Protein AF-A0A965DMF7-F1 (afdb_monomer)

pLDDT: mean 94.51, std 6.71, range [53.69, 98.5]

Foldseek 3Di:
DDDDDDDCVRCVVVVVVVLVVLLVVLVCLCPDPPHDPVSNVVSVVCVVVVDPDDFDWDWDWAWDDDAQWTKIKTFIAGPVGDTPFIKIKTHGPPDIDIDTDDCPDVVNVVD

Nearest PDB structures (foldseek):
  3dxo-assembly1_A  TM=5.210E-01  e=1.040E+00  Agrobacterium fabrum str. C58
  5l7j-assembly1_A  TM=4.664E-01  e=1.104E+00  Dehalococcoides mccartyi BTF08
  6x1i-assembly1_B  TM=5.494E-01  e=2.732E+00  Agrobacterium fabrum str. C58
  5fkp-assembly1_A  TM=2.683E-01  e=8.607E+00  Mus musculus

Structure (mmCIF, N/CA/C/O backbone):
data_AF-A0A965DMF7-F1
#
_entry.id   AF-A0A965DMF7-F1
#
loop_
_atom_site.group_PDB
_atom_site.id
_atom_site.type_symbol
_atom_site.label_atom_id
_atom_site.label_alt_id
_atom_site.label_comp_id
_atom_site.label_asym_id
_atom_site.label_entity_id
_atom_site.label_seq_id
_atom_site.pdbx_PDB_ins_code
_atom_site.Cartn_x
_atom_site.Cartn_y
_atom_site.Cartn_z
_atom_site.occupancy
_atom_site.B_iso_or_equiv
_atom_site.auth_seq_id
_atom_site.auth_comp_id
_atom_site.auth_asym_id
_atom_site.auth_atom_id
_atom_site.pdbx_PDB_model_num
ATOM 1 N N . MET A 1 1 ? 38.813 0.689 10.983 1.00 53.69 1 MET A N 1
ATOM 2 C CA . MET A 1 1 ? 37.570 1.441 11.239 1.00 53.69 1 MET A CA 1
ATOM 3 C C . MET A 1 1 ? 36.446 0.488 10.887 1.00 53.69 1 MET A C 1
ATOM 5 O O . MET A 1 1 ? 36.328 0.144 9.718 1.00 53.69 1 MET A O 1
ATOM 9 N N . GLU A 1 2 ? 35.759 -0.069 11.882 1.00 62.19 2 GLU A N 1
ATOM 10 C CA . GLU A 1 2 ? 34.606 -0.941 11.624 1.00 62.19 2 GLU A CA 1
ATOM 11 C C . GLU A 1 2 ? 33.473 -0.087 11.058 1.00 62.19 2 GLU A C 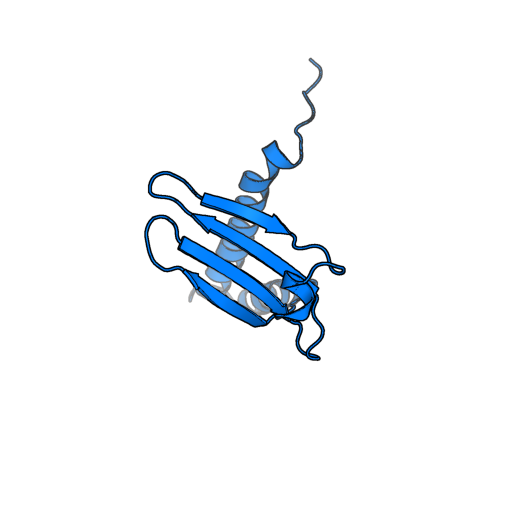1
ATOM 13 O O . GLU A 1 2 ? 33.179 0.988 11.578 1.00 62.19 2 GLU A O 1
ATOM 18 N N . THR A 1 3 ? 32.899 -0.517 9.939 1.00 76.06 3 THR A N 1
ATOM 19 C CA . THR A 1 3 ? 31.762 0.163 9.320 1.00 76.06 3 THR A CA 1
ATOM 20 C C . THR A 1 3 ? 30.512 -0.214 10.102 1.00 76.06 3 THR A C 1
ATOM 22 O O . THR A 1 3 ? 30.199 -1.396 10.235 1.00 76.06 3 THR A O 1
ATOM 25 N N . GLU A 1 4 ? 29.812 0.779 10.644 1.00 83.56 4 GLU A N 1
ATOM 26 C CA . GLU A 1 4 ? 28.568 0.553 11.374 1.00 83.56 4 GLU A CA 1
ATOM 27 C C . GLU A 1 4 ? 27.517 -0.070 10.444 1.00 83.56 4 GLU A C 1
ATOM 29 O O . GLU A 1 4 ? 27.276 0.402 9.328 1.00 83.56 4 GLU A O 1
ATOM 34 N N . LYS A 1 5 ? 26.920 -1.183 10.880 1.00 89.25 5 LYS A N 1
ATOM 35 C CA . LYS A 1 5 ? 25.929 -1.911 10.088 1.00 89.25 5 LYS A CA 1
ATOM 36 C C . LYS A 1 5 ? 24.587 -1.179 10.156 1.00 89.25 5 LYS A C 1
ATOM 38 O O . LYS A 1 5 ? 23.954 -1.164 11.205 1.00 89.25 5 LYS A O 1
ATOM 43 N N . LYS A 1 6 ? 24.138 -0.635 9.022 1.00 93.81 6 LYS A N 1
ATOM 44 C CA . LYS A 1 6 ? 22.821 0.009 8.881 1.00 93.81 6 LYS A CA 1
ATOM 45 C C . LYS A 1 6 ? 21.665 -0.970 9.124 1.00 93.81 6 LYS A C 1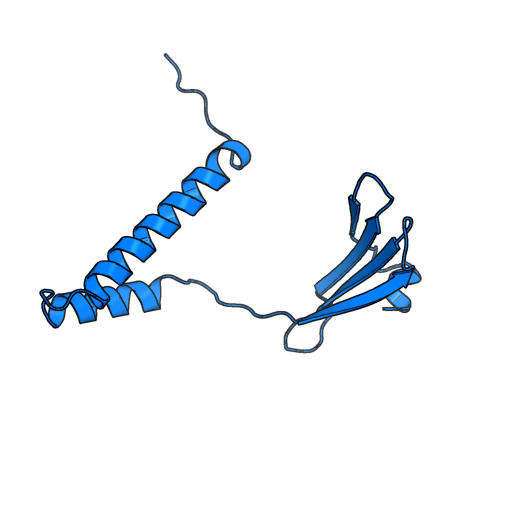
ATOM 47 O O . LYS A 1 6 ? 21.746 -2.141 8.732 1.00 93.81 6 LYS A O 1
ATOM 52 N N . THR A 1 7 ? 20.581 -0.488 9.731 1.00 95.94 7 THR A N 1
ATOM 53 C CA . THR A 1 7 ? 19.328 -1.243 9.888 1.00 95.94 7 THR A CA 1
ATOM 54 C C . THR A 1 7 ? 18.470 -1.163 8.622 1.00 95.94 7 THR A C 1
ATOM 56 O O . THR A 1 7 ? 18.730 -0.367 7.726 1.00 95.94 7 THR A O 1
ATOM 59 N N . CYS A 1 8 ? 17.412 -1.975 8.531 1.00 96.12 8 CYS A N 1
ATOM 60 C CA . CYS A 1 8 ? 16.465 -1.869 7.415 1.00 96.12 8 CYS A CA 1
ATOM 61 C C . CYS A 1 8 ? 15.724 -0.522 7.408 1.00 96.12 8 CYS A C 1
ATOM 63 O O . CYS A 1 8 ? 15.472 0.015 6.334 1.00 96.12 8 CYS A O 1
ATOM 65 N N . ALA A 1 9 ? 15.422 0.037 8.585 1.00 96.12 9 ALA A N 1
ATOM 66 C CA . ALA A 1 9 ? 14.789 1.350 8.698 1.00 96.12 9 ALA A CA 1
ATOM 67 C C . ALA A 1 9 ? 15.684 2.457 8.117 1.00 96.12 9 ALA A C 1
ATOM 69 O O . ALA A 1 9 ? 15.186 3.347 7.438 1.00 96.12 9 ALA A O 1
ATOM 70 N N . ASP A 1 10 ? 17.004 2.338 8.285 1.00 96.19 10 ASP A N 1
ATOM 71 C CA . ASP A 1 10 ? 17.976 3.281 7.715 1.00 96.19 10 ASP A CA 1
ATOM 72 C C . ASP A 1 10 ? 18.169 3.114 6.195 1.00 96.19 10 ASP A C 1
ATOM 74 O O . ASP A 1 10 ? 18.769 3.970 5.547 1.00 96.19 10 ASP A O 1
ATOM 78 N N . LEU A 1 11 ? 17.737 1.983 5.624 1.00 96.75 11 LEU A N 1
ATOM 79 C CA . LEU A 1 11 ? 17.992 1.608 4.227 1.00 96.75 11 LEU A CA 1
ATOM 80 C C . LEU A 1 11 ? 16.765 1.724 3.321 1.00 96.75 11 LEU A C 1
ATOM 82 O O . LEU A 1 11 ? 16.932 1.776 2.104 1.00 96.75 11 LEU A O 1
ATOM 86 N N . VAL A 1 12 ? 15.551 1.718 3.878 1.00 97.19 12 VAL A N 1
ATOM 87 C CA . VAL A 1 12 ? 14.311 1.565 3.099 1.00 97.19 12 VAL A CA 1
ATOM 88 C C . VAL A 1 12 ? 14.127 2.671 2.059 1.00 97.19 12 VAL A C 1
ATOM 90 O O . VAL A 1 12 ? 13.791 2.375 0.916 1.00 97.19 12 VAL A O 1
ATOM 93 N N . GLU A 1 13 ? 14.430 3.919 2.417 1.00 97.75 13 GLU A N 1
ATOM 94 C CA . GLU A 1 13 ? 14.321 5.057 1.501 1.00 97.75 13 GLU A CA 1
ATOM 95 C C . GLU A 1 13 ? 15.327 4.946 0.351 1.00 97.75 13 GLU A C 1
ATOM 97 O O . GLU A 1 13 ? 14.954 5.068 -0.814 1.00 97.75 13 GLU A O 1
ATOM 102 N N . GLN A 1 14 ? 16.590 4.631 0.657 1.00 97.38 14 GLN A N 1
ATOM 103 C CA . GLN A 1 14 ? 17.605 4.418 -0.373 1.00 97.38 14 GLN A CA 1
ATOM 104 C C . GLN A 1 14 ? 17.195 3.284 -1.319 1.00 97.38 14 GLN A C 1
ATOM 106 O O . GLN A 1 14 ? 17.288 3.432 -2.530 1.00 97.38 14 GLN A O 1
ATOM 111 N N . LYS A 1 15 ? 16.713 2.159 -0.782 1.00 97.62 15 LYS A N 1
ATOM 112 C CA . LYS A 1 15 ? 16.308 1.009 -1.599 1.00 97.62 15 LYS A CA 1
ATOM 113 C C . LYS A 1 15 ? 15.117 1.323 -2.497 1.00 97.62 15 LYS A C 1
ATOM 115 O O . LYS A 1 15 ? 15.095 0.854 -3.629 1.00 97.62 15 LYS A O 1
ATOM 120 N N . MET A 1 16 ? 14.160 2.118 -2.024 1.00 97.69 16 MET A N 1
ATOM 121 C CA . MET A 1 16 ? 13.060 2.614 -2.852 1.00 97.69 16 MET A CA 1
ATOM 122 C C . MET A 1 16 ? 13.589 3.445 -4.029 1.00 97.69 16 MET A C 1
ATOM 124 O O . MET A 1 16 ? 13.191 3.205 -5.167 1.00 97.69 16 MET A O 1
ATOM 128 N N . TRP A 1 17 ? 14.516 4.373 -3.775 1.00 98.31 17 TRP A N 1
ATOM 129 C CA . TRP A 1 17 ? 15.119 5.187 -4.834 1.00 98.31 17 TRP A CA 1
ATOM 130 C C . TRP A 1 17 ? 15.984 4.375 -5.799 1.00 98.31 17 TRP A C 1
ATOM 132 O O . TRP A 1 17 ? 15.891 4.604 -7.000 1.00 98.31 17 TRP A O 1
ATOM 142 N N . ASP A 1 18 ? 16.742 3.387 -5.309 1.00 97.94 18 ASP A N 1
ATOM 143 C CA . ASP A 1 18 ? 17.485 2.446 -6.158 1.00 97.94 18 ASP A CA 1
ATOM 144 C C . ASP A 1 18 ? 16.524 1.781 -7.168 1.00 97.94 18 ASP A C 1
ATOM 146 O O . ASP A 1 18 ? 16.785 1.770 -8.366 1.00 97.94 18 ASP A O 1
ATOM 150 N N . ARG A 1 19 ? 15.368 1.278 -6.700 1.00 96.94 19 ARG A N 1
ATOM 151 C CA . ARG A 1 19 ? 14.345 0.662 -7.568 1.00 96.94 19 ARG A CA 1
ATOM 152 C C . ARG A 1 19 ? 13.726 1.652 -8.556 1.00 96.94 19 ARG A C 1
ATOM 154 O O . ARG A 1 19 ? 13.494 1.285 -9.704 1.00 96.94 19 ARG A O 1
ATOM 161 N N . SER A 1 20 ? 13.478 2.890 -8.127 1.00 97.88 20 SER A N 1
ATOM 162 C CA . SER A 1 20 ? 12.976 3.948 -9.010 1.00 97.88 20 SER A CA 1
ATOM 163 C C . SER A 1 20 ? 13.957 4.253 -10.141 1.00 97.88 20 SER A C 1
ATOM 165 O O . SER A 1 20 ? 13.527 4.379 -11.281 1.00 97.88 20 SER A O 1
ATOM 167 N N . ALA A 1 21 ? 15.254 4.334 -9.840 1.00 98.25 21 ALA A N 1
ATOM 168 C CA . ALA A 1 21 ? 16.292 4.587 -10.836 1.00 98.25 21 ALA A CA 1
ATOM 169 C C . ALA A 1 21 ? 16.425 3.431 -11.841 1.00 98.25 21 ALA A C 1
ATOM 171 O O . ALA A 1 21 ? 16.654 3.663 -13.026 1.00 98.25 21 ALA A O 1
ATOM 172 N N . ASP A 1 22 ? 16.237 2.183 -11.396 1.00 97.38 22 ASP A N 1
ATOM 173 C CA . ASP A 1 22 ? 16.211 1.037 -12.311 1.00 97.38 22 ASP A CA 1
ATOM 174 C C . ASP A 1 22 ? 15.055 1.145 -13.316 1.00 97.38 22 ASP A C 1
ATOM 176 O O . ASP A 1 22 ? 15.258 0.935 -14.510 1.00 97.38 22 ASP A O 1
ATOM 180 N N . LEU A 1 23 ? 13.853 1.498 -12.843 1.00 97.94 23 LEU A N 1
ATOM 181 C CA . LEU A 1 23 ? 12.675 1.672 -13.698 1.00 97.94 23 LEU A CA 1
ATOM 182 C C . LEU A 1 23 ? 12.802 2.886 -14.623 1.00 97.94 23 LEU A C 1
ATOM 184 O O . LEU A 1 23 ? 12.375 2.802 -15.770 1.00 97.94 23 LEU A O 1
ATOM 188 N N . GLU A 1 24 ? 13.398 3.982 -14.148 1.00 98.06 24 GLU A N 1
ATOM 189 C CA . GLU A 1 24 ? 13.717 5.156 -14.970 1.00 98.06 24 GLU A CA 1
ATOM 190 C C . GLU A 1 24 ? 14.624 4.755 -16.134 1.00 98.06 24 GLU A C 1
ATOM 192 O O . GLU A 1 24 ? 14.249 4.948 -17.284 1.00 98.06 24 GLU A O 1
ATOM 197 N N . ARG A 1 25 ? 15.734 4.059 -15.858 1.00 97.94 25 ARG A N 1
ATOM 198 C CA . ARG A 1 25 ? 16.642 3.557 -16.899 1.00 97.94 25 ARG A CA 1
ATOM 199 C C . ARG A 1 25 ? 15.931 2.659 -17.917 1.00 97.94 25 ARG A C 1
ATOM 201 O O . ARG A 1 25 ? 16.186 2.778 -19.110 1.00 97.94 25 ARG A O 1
ATOM 208 N N . ILE A 1 26 ? 15.091 1.728 -17.458 1.00 97.75 26 ILE A N 1
ATOM 209 C CA . ILE A 1 26 ? 14.337 0.830 -18.349 1.00 97.75 26 ILE A CA 1
ATOM 210 C C . ILE A 1 26 ? 13.380 1.641 -19.230 1.00 97.75 26 ILE A C 1
ATOM 212 O O . ILE A 1 26 ? 13.317 1.429 -20.439 1.00 97.75 26 ILE A O 1
ATOM 216 N N . ASN A 1 27 ? 12.646 2.579 -18.633 1.00 97.31 27 ASN A N 1
ATOM 217 C CA . ASN A 1 27 ? 11.669 3.394 -19.340 1.00 97.31 27 ASN A CA 1
ATOM 218 C C . ASN A 1 27 ? 12.322 4.374 -20.323 1.00 97.31 27 ASN A C 1
ATOM 220 O O . ASN A 1 27 ? 11.759 4.604 -21.389 1.00 97.31 27 ASN A O 1
ATOM 224 N N . ASP A 1 28 ? 13.496 4.912 -19.993 1.00 97.88 28 ASP A N 1
ATOM 225 C CA . ASP A 1 28 ? 14.275 5.764 -20.891 1.00 97.88 28 ASP A CA 1
ATOM 226 C C . ASP A 1 28 ? 14.654 5.007 -22.166 1.00 97.88 28 ASP A C 1
ATOM 228 O O . ASP A 1 28 ? 14.477 5.545 -23.248 1.00 97.88 28 ASP A O 1
ATOM 232 N N . ILE A 1 29 ? 15.074 3.739 -22.064 1.00 97.56 29 ILE A N 1
ATOM 233 C CA . ILE A 1 29 ? 15.372 2.903 -23.243 1.00 97.56 29 ILE A CA 1
ATOM 234 C C . ILE A 1 29 ? 14.105 2.645 -24.069 1.00 97.56 29 ILE A C 1
ATOM 236 O O . ILE A 1 29 ? 14.126 2.749 -25.289 1.00 97.56 29 ILE A O 1
ATOM 240 N N . ILE A 1 30 ? 12.985 2.314 -23.417 1.00 96.69 30 ILE A N 1
ATOM 241 C CA . ILE A 1 30 ? 11.715 2.026 -24.109 1.00 96.69 30 ILE A CA 1
ATOM 242 C C . ILE A 1 30 ? 11.159 3.272 -24.818 1.00 96.69 30 ILE A C 1
ATOM 244 O O . ILE A 1 30 ? 10.511 3.153 -25.857 1.00 96.69 30 ILE A O 1
ATOM 248 N N . GLY A 1 31 ? 11.344 4.450 -24.223 1.00 95.00 31 GLY A N 1
ATOM 249 C CA . GLY A 1 31 ? 10.803 5.717 -24.710 1.00 95.00 31 GLY A CA 1
ATOM 250 C C . GLY A 1 31 ? 11.736 6.514 -25.621 1.00 95.00 31 GLY A C 1
ATOM 251 O O . GLY A 1 31 ? 11.325 7.576 -26.088 1.00 95.00 31 GLY A O 1
ATOM 252 N N . ASP A 1 32 ? 12.967 6.052 -25.839 1.00 96.12 32 ASP A N 1
ATOM 253 C CA . ASP A 1 32 ? 13.964 6.728 -26.665 1.00 96.12 32 ASP A CA 1
ATOM 254 C C . ASP A 1 32 ? 13.869 6.281 -28.129 1.00 96.12 32 ASP A C 1
ATOM 256 O O . ASP A 1 32 ? 14.152 5.133 -28.468 1.00 96.12 32 ASP A O 1
ATOM 260 N N . ASP A 1 33 ? 13.507 7.217 -29.010 1.00 92.44 33 ASP A N 1
ATOM 261 C CA . ASP A 1 33 ? 13.386 6.985 -30.455 1.00 92.44 33 ASP A CA 1
ATOM 262 C C . ASP A 1 33 ? 14.732 6.607 -31.117 1.00 92.44 33 ASP A C 1
ATOM 264 O O . ASP A 1 33 ? 14.733 6.060 -32.223 1.00 92.44 33 ASP A O 1
ATOM 268 N N . ASP A 1 34 ? 15.868 6.900 -30.468 1.00 96.12 34 ASP A N 1
ATOM 269 C CA . ASP A 1 34 ? 17.210 6.546 -30.951 1.00 96.12 34 ASP A CA 1
ATOM 270 C C . ASP A 1 34 ? 17.675 5.144 -30.490 1.00 96.12 34 ASP A C 1
ATOM 272 O O . ASP A 1 34 ? 18.714 4.656 -30.954 1.00 96.12 34 ASP A O 1
ATOM 276 N N . SER A 1 35 ? 16.927 4.474 -29.605 1.00 94.88 35 SER A N 1
ATOM 277 C CA . SER A 1 35 ? 17.247 3.119 -29.140 1.00 94.88 35 SER A CA 1
ATOM 278 C C . SER A 1 35 ? 16.965 2.065 -30.215 1.00 94.88 35 SER A C 1
ATOM 280 O O . SER A 1 35 ? 16.045 2.189 -31.023 1.00 94.88 35 SER A O 1
ATOM 282 N N . SER A 1 36 ? 17.781 1.006 -30.257 1.00 97.06 36 SER A N 1
ATOM 283 C CA . SER A 1 36 ? 17.579 -0.070 -31.232 1.00 97.06 36 SER A CA 1
ATOM 284 C C . SER A 1 36 ? 16.392 -0.963 -30.853 1.00 97.06 36 SER A C 1
ATOM 286 O O . SER A 1 36 ? 16.074 -1.106 -29.673 1.00 97.06 36 SER A O 1
ATOM 288 N N . ASP A 1 37 ? 15.775 -1.622 -31.841 1.00 96.69 37 ASP A N 1
ATOM 289 C CA . ASP A 1 37 ? 14.675 -2.571 -31.600 1.00 96.69 37 ASP A CA 1
ATOM 290 C C . ASP A 1 37 ? 15.069 -3.661 -30.580 1.00 96.69 37 ASP A C 1
ATOM 292 O O . ASP A 1 37 ? 14.278 -4.006 -29.702 1.00 96.69 37 ASP A O 1
ATOM 296 N N . ASP A 1 38 ? 16.314 -4.151 -30.649 1.00 97.50 38 ASP A N 1
ATOM 297 C CA . ASP A 1 38 ? 16.852 -5.154 -29.723 1.00 97.50 38 ASP A CA 1
ATOM 298 C C . ASP A 1 38 ? 16.972 -4.598 -28.289 1.00 97.50 38 ASP A C 1
ATOM 300 O O . ASP A 1 38 ? 16.688 -5.302 -27.316 1.00 97.50 38 ASP A O 1
ATOM 304 N N . ASP A 1 39 ? 17.389 -3.337 -28.125 1.00 97.38 39 ASP A N 1
ATOM 305 C CA . ASP A 1 39 ? 17.502 -2.697 -26.805 1.00 97.38 39 ASP A CA 1
ATOM 306 C C . ASP A 1 39 ? 16.123 -2.514 -26.163 1.00 97.38 39 ASP A C 1
ATOM 308 O O . ASP A 1 39 ? 15.941 -2.813 -24.977 1.00 97.38 39 ASP A O 1
ATOM 312 N N . VAL A 1 40 ? 15.139 -2.087 -26.958 1.00 97.62 40 VAL A N 1
ATOM 313 C CA . VAL A 1 40 ? 13.746 -1.937 -26.522 1.00 97.62 40 VAL A CA 1
ATOM 314 C C . VAL A 1 40 ? 13.148 -3.292 -26.140 1.00 97.62 40 VAL A C 1
ATOM 316 O O . VAL A 1 40 ? 12.520 -3.404 -25.084 1.00 97.62 40 VAL A O 1
ATOM 319 N N . GLU A 1 41 ? 13.363 -4.343 -26.937 1.00 97.88 41 GLU A N 1
ATOM 320 C CA . GLU A 1 41 ? 12.874 -5.693 -26.625 1.00 97.88 41 GLU A CA 1
ATOM 321 C C . GLU A 1 41 ? 13.470 -6.220 -25.309 1.00 97.88 41 GLU A C 1
ATOM 323 O O . GLU A 1 41 ? 12.740 -6.723 -24.447 1.00 97.88 41 GLU A O 1
ATOM 328 N N . ASN A 1 42 ? 14.776 -6.033 -25.100 1.00 97.56 42 ASN A N 1
ATOM 329 C CA . ASN A 1 42 ? 15.441 -6.415 -23.854 1.00 97.56 42 ASN A CA 1
ATOM 330 C C . ASN A 1 42 ? 14.903 -5.633 -22.646 1.00 97.56 42 ASN A C 1
ATOM 332 O O . ASN A 1 42 ? 14.650 -6.228 -21.596 1.00 97.56 42 ASN A O 1
ATOM 336 N N . ALA A 1 43 ? 14.688 -4.323 -22.787 1.00 97.50 43 ALA A N 1
ATOM 337 C CA . ALA A 1 43 ? 14.138 -3.484 -21.726 1.00 97.50 43 ALA A CA 1
ATOM 338 C C . ALA A 1 43 ? 12.694 -3.880 -21.366 1.00 97.50 43 ALA A C 1
ATOM 340 O O . ALA A 1 43 ? 12.343 -3.940 -20.187 1.00 97.50 43 ALA A O 1
ATOM 341 N N . LEU A 1 44 ? 11.867 -4.222 -22.358 1.00 97.31 44 LEU A N 1
ATOM 342 C CA . LEU A 1 44 ? 10.515 -4.741 -22.132 1.00 97.31 44 LEU A CA 1
ATOM 343 C C . LEU A 1 44 ? 10.529 -6.097 -21.417 1.00 97.31 44 LEU A C 1
ATOM 345 O O . LEU A 1 44 ? 9.712 -6.316 -20.519 1.00 97.31 44 LEU A O 1
ATOM 349 N N . SER A 1 45 ? 11.458 -6.991 -21.770 1.00 97.00 45 SER A N 1
ATOM 350 C CA . SER A 1 45 ? 11.631 -8.264 -21.058 1.00 97.00 45 SER A CA 1
ATOM 351 C C . SER A 1 45 ? 12.058 -8.035 -19.609 1.00 97.00 45 SER A C 1
ATOM 353 O O . SER A 1 45 ? 11.494 -8.646 -18.704 1.00 97.00 45 SER A O 1
ATOM 355 N N . GLU A 1 46 ? 13.010 -7.128 -19.372 1.00 97.12 46 GLU A N 1
ATOM 356 C CA . GLU A 1 46 ? 13.445 -6.769 -18.020 1.00 97.12 46 GLU A CA 1
ATOM 357 C C . GLU A 1 46 ? 12.285 -6.198 -17.193 1.00 97.12 46 GLU A C 1
ATOM 359 O O . GLU A 1 46 ? 12.108 -6.577 -16.035 1.00 97.12 46 GLU A O 1
ATOM 364 N N . LEU A 1 47 ? 11.461 -5.332 -17.790 1.00 96.69 47 LEU A N 1
ATOM 365 C CA . LEU A 1 47 ? 10.279 -4.772 -17.139 1.00 96.69 47 LEU A CA 1
ATOM 366 C C . LEU A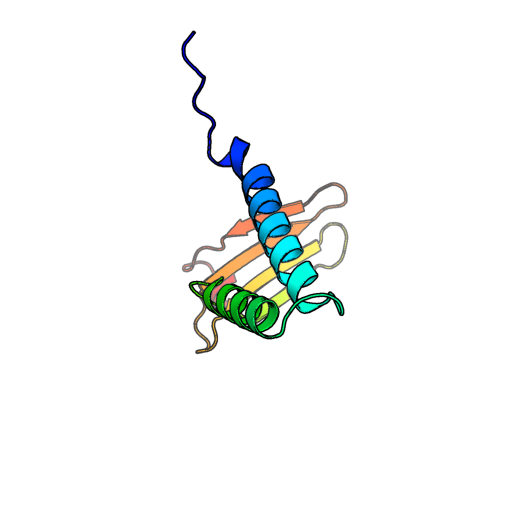 1 47 ? 9.256 -5.853 -16.773 1.00 96.69 47 LEU A C 1
ATOM 368 O O . LEU A 1 47 ? 8.701 -5.830 -15.673 1.00 96.69 47 LEU A O 1
ATOM 372 N N . ASN A 1 48 ? 9.003 -6.797 -17.681 1.00 95.00 48 ASN A N 1
ATOM 373 C CA . ASN A 1 48 ? 8.072 -7.899 -17.450 1.00 95.00 48 ASN A CA 1
ATOM 374 C C . ASN A 1 48 ? 8.531 -8.808 -16.299 1.00 95.00 48 ASN A C 1
ATOM 376 O O . ASN A 1 48 ? 7.710 -9.247 -15.493 1.00 95.00 48 ASN A O 1
ATOM 380 N N . ASP A 1 49 ? 9.838 -9.036 -16.187 1.00 95.19 49 ASP A N 1
ATOM 381 C CA . ASP A 1 49 ? 10.432 -9.894 -15.158 1.00 95.19 49 ASP A CA 1
ATOM 382 C C . ASP A 1 49 ? 10.735 -9.142 -13.848 1.00 95.19 49 ASP A C 1
ATOM 384 O O . ASP A 1 49 ? 11.206 -9.732 -12.871 1.00 95.19 49 ASP A O 1
ATOM 388 N N . TYR A 1 50 ? 10.455 -7.835 -13.799 1.00 95.56 50 TYR A N 1
ATOM 389 C CA . TYR A 1 50 ? 10.802 -6.976 -12.669 1.00 95.56 50 TYR A CA 1
ATOM 390 C C . TYR A 1 50 ? 10.043 -7.345 -11.387 1.00 95.56 50 TYR A C 1
ATOM 392 O O . TYR A 1 50 ? 10.605 -7.330 -10.287 1.00 95.56 50 TYR A O 1
ATOM 400 N N . ALA A 1 51 ? 8.750 -7.659 -11.505 1.00 94.69 51 ALA A N 1
ATOM 401 C CA . ALA A 1 51 ? 7.899 -7.991 -10.368 1.00 94.69 51 ALA A CA 1
ATOM 402 C C . ALA A 1 51 ? 7.863 -9.505 -10.126 1.00 94.69 51 ALA A C 1
ATOM 404 O O . ALA A 1 51 ? 7.473 -10.277 -10.995 1.00 94.69 51 ALA A O 1
ATOM 405 N N . LEU A 1 52 ? 8.192 -9.929 -8.901 1.00 94.19 52 LEU A N 1
ATOM 406 C CA . LEU A 1 52 ? 8.069 -11.338 -8.501 1.00 94.19 52 LEU A CA 1
ATOM 407 C C . LEU A 1 52 ? 6.625 -11.747 -8.179 1.00 94.19 52 LEU A C 1
ATOM 409 O O . LEU A 1 52 ? 6.259 -12.906 -8.344 1.00 94.19 52 LEU A O 1
ATOM 413 N N . GLU A 1 53 ? 5.812 -10.810 -7.697 1.00 94.19 53 GLU A N 1
ATOM 414 C CA . GLU A 1 53 ? 4.399 -11.024 -7.396 1.00 94.19 53 GLU A CA 1
ATOM 415 C C . GLU A 1 53 ? 3.652 -9.698 -7.536 1.00 94.19 53 GLU A C 1
ATOM 417 O O . GLU A 1 53 ? 4.134 -8.652 -7.093 1.00 94.19 53 GLU A O 1
ATOM 422 N N . ILE A 1 54 ? 2.454 -9.752 -8.114 1.00 91.06 54 ILE A N 1
ATOM 423 C CA . ILE A 1 54 ? 1.494 -8.653 -8.092 1.00 91.06 54 ILE A CA 1
ATOM 424 C C . ILE A 1 54 ? 0.218 -9.187 -7.448 1.00 91.06 54 ILE A C 1
ATOM 426 O O . ILE A 1 54 ? -0.424 -10.088 -7.985 1.00 91.06 54 ILE A O 1
ATOM 430 N N . SER A 1 55 ? -0.155 -8.623 -6.303 1.00 92.06 55 SER A N 1
ATOM 431 C CA . SER A 1 55 ? -1.391 -8.955 -5.594 1.00 92.06 55 SER A CA 1
ATOM 432 C C . SER A 1 55 ? -2.309 -7.742 -5.490 1.00 92.06 55 SER A C 1
ATOM 434 O O . SER A 1 55 ? -1.866 -6.594 -5.421 1.00 92.06 55 SER A O 1
ATOM 436 N N . SER A 1 56 ? -3.617 -7.996 -5.488 1.00 93.62 56 SER A N 1
ATOM 437 C CA . SER A 1 56 ? -4.650 -6.974 -5.336 1.00 93.62 56 SER A CA 1
ATOM 438 C C . SER A 1 56 ? -5.498 -7.248 -4.106 1.00 93.62 56 SER A C 1
ATOM 440 O O . SER A 1 56 ? -5.787 -8.392 -3.765 1.00 93.62 56 SER A O 1
ATOM 442 N N . PHE A 1 57 ? -5.920 -6.170 -3.455 1.00 94.94 57 PHE A N 1
ATOM 443 C CA . PHE A 1 57 ? -6.802 -6.215 -2.300 1.00 94.94 57 PHE A CA 1
ATOM 444 C C . PHE A 1 57 ? -7.844 -5.116 -2.420 1.00 94.94 57 PHE A C 1
ATOM 446 O O . PHE A 1 57 ? -7.563 -4.030 -2.936 1.00 94.94 57 PHE A O 1
ATOM 453 N N . ARG A 1 58 ? -9.032 -5.372 -1.884 1.00 96.31 58 ARG A N 1
ATOM 454 C CA . ARG A 1 58 ? -10.075 -4.366 -1.725 1.00 96.31 58 ARG A CA 1
ATOM 455 C C . ARG A 1 58 ? -10.048 -3.838 -0.297 1.00 96.31 58 ARG A C 1
ATOM 457 O O . ARG A 1 58 ? -10.117 -4.612 0.653 1.00 96.31 58 ARG A O 1
ATOM 464 N N . ILE A 1 59 ? -9.986 -2.516 -0.158 1.00 96.69 59 ILE A N 1
ATOM 465 C CA . ILE A 1 59 ? -10.154 -1.837 1.130 1.00 96.69 59 ILE A CA 1
ATOM 466 C C . ILE A 1 59 ? -11.591 -1.335 1.235 1.00 96.69 59 ILE A C 1
ATOM 468 O O . ILE A 1 59 ? -12.057 -0.586 0.376 1.00 96.69 59 ILE A O 1
ATOM 472 N N . ILE A 1 60 ? -12.291 -1.754 2.285 1.00 96.62 60 ILE A N 1
ATOM 473 C CA . ILE A 1 60 ? -13.631 -1.279 2.628 1.00 96.62 60 ILE A CA 1
ATOM 474 C C . ILE A 1 60 ? -13.492 -0.361 3.839 1.00 96.62 60 ILE A C 1
ATOM 476 O O . ILE A 1 60 ? -13.047 -0.787 4.904 1.00 96.62 60 ILE A O 1
ATOM 480 N N . LYS A 1 61 ? -13.865 0.910 3.669 1.00 97.00 61 LYS A N 1
ATOM 481 C CA . LYS A 1 61 ? -13.857 1.905 4.742 1.00 97.00 61 LYS A CA 1
ATOM 482 C C . LYS A 1 61 ? -15.254 2.050 5.336 1.00 97.00 61 LYS A C 1
ATOM 484 O O . LYS A 1 61 ? -16.182 2.441 4.630 1.00 97.00 61 LYS A O 1
ATOM 489 N N . ILE A 1 62 ? -15.383 1.792 6.634 1.00 97.31 62 ILE A N 1
ATOM 490 C CA . ILE A 1 62 ? -16.624 1.979 7.393 1.00 97.31 62 ILE A CA 1
ATOM 491 C C . ILE A 1 62 ? -16.435 3.191 8.299 1.00 97.31 62 ILE A C 1
ATOM 493 O O . ILE A 1 62 ? -15.716 3.135 9.293 1.00 97.31 62 ILE A O 1
ATOM 497 N N . LEU A 1 63 ? -17.048 4.309 7.923 1.00 97.06 63 LEU A N 1
ATOM 498 C CA . LEU A 1 63 ? -16.970 5.560 8.673 1.00 97.06 63 LEU A CA 1
ATOM 499 C C . LEU A 1 63 ? -17.929 5.519 9.870 1.00 97.06 63 LEU A C 1
ATOM 501 O O . LEU A 1 63 ? -19.123 5.292 9.673 1.00 97.06 63 LEU A O 1
ATOM 505 N N . LEU A 1 64 ? -17.413 5.736 11.083 1.00 96.25 64 LEU A N 1
ATOM 506 C CA . LEU A 1 64 ? -18.189 5.665 12.328 1.00 96.25 64 LEU A CA 1
ATOM 507 C C . LEU A 1 64 ? -18.545 7.064 12.852 1.00 96.25 64 LEU A C 1
ATOM 509 O O . LEU A 1 64 ? -19.698 7.314 13.203 1.00 96.25 64 LEU A O 1
ATOM 513 N N . SER A 1 65 ? -17.589 7.994 12.817 1.00 94.62 65 SER A N 1
ATOM 514 C CA . SER A 1 65 ? -17.781 9.403 13.172 1.00 94.62 65 SER A CA 1
ATOM 515 C C . SER A 1 65 ? -17.091 10.333 12.179 1.00 94.62 65 SER A C 1
ATOM 517 O O . SER A 1 65 ? -16.021 10.043 11.642 1.00 94.62 65 SER A O 1
ATOM 519 N N . THR A 1 66 ? -17.692 11.505 11.981 1.00 86.12 66 THR A N 1
ATOM 520 C CA . THR A 1 66 ? -17.092 12.641 11.274 1.00 86.12 66 THR A CA 1
ATOM 521 C C . THR A 1 66 ? -16.855 13.788 12.247 1.00 86.12 66 THR A C 1
ATOM 523 O O . THR A 1 66 ? -17.781 14.180 12.956 1.00 86.12 66 THR A O 1
ATOM 526 N N . GLY A 1 67 ? -15.664 14.387 12.230 1.00 77.12 67 GLY A N 1
ATOM 527 C CA . GLY A 1 67 ? -15.316 15.525 13.082 1.00 77.12 67 GLY A CA 1
ATOM 528 C C . GLY A 1 67 ? -13.910 15.390 13.658 1.00 77.12 67 GLY A C 1
ATOM 529 O O . GLY A 1 67 ? -13.110 14.621 13.141 1.00 77.12 67 GLY A O 1
ATOM 530 N N . GLY A 1 68 ? -13.618 16.147 14.718 1.00 67.50 68 GLY A N 1
ATOM 531 C CA . GLY A 1 68 ? -12.376 16.020 15.489 1.00 67.50 68 GLY A CA 1
ATOM 532 C C . GLY A 1 68 ? -12.612 15.469 16.897 1.00 67.50 68 GLY A C 1
ATOM 533 O O . GLY A 1 68 ? -11.917 15.836 17.821 1.00 67.50 68 GLY A O 1
ATOM 534 N N . PRO A 1 69 ? -13.525 14.512 17.082 1.00 89.56 69 PRO A N 1
ATOM 535 C CA . PRO A 1 69 ? -12.952 13.219 16.737 1.00 89.56 69 PRO A CA 1
ATOM 536 C C . PRO A 1 69 ? -13.705 12.493 15.632 1.00 89.56 69 PRO A C 1
ATOM 538 O O . PRO A 1 69 ? -14.936 12.375 15.645 1.00 89.56 69 PRO A O 1
ATOM 541 N N . GLY A 1 70 ? -12.919 12.017 14.673 1.00 96.00 70 GLY A N 1
ATOM 542 C CA . GLY A 1 70 ? -13.334 11.143 13.595 1.00 96.00 70 GLY A CA 1
ATOM 543 C C . GLY A 1 70 ? -12.722 9.765 13.793 1.00 96.00 70 GLY A C 1
ATOM 544 O O . GLY A 1 70 ? -11.572 9.628 14.213 1.00 96.00 70 GLY A O 1
ATOM 545 N N . ASP A 1 71 ? -13.495 8.739 13.478 1.00 97.75 71 ASP A N 1
ATOM 546 C CA . ASP A 1 71 ? -13.048 7.359 13.546 1.00 97.75 71 ASP A CA 1
ATOM 547 C C . ASP A 1 71 ? -13.677 6.519 12.435 1.00 97.75 71 ASP A C 1
ATOM 549 O O . ASP A 1 71 ? -14.773 6.785 11.923 1.00 97.75 71 ASP A O 1
ATOM 553 N N . TRP A 1 72 ? -12.917 5.524 11.991 1.00 97.81 72 TRP A N 1
ATOM 554 C CA . TRP A 1 72 ? -13.342 4.603 10.947 1.00 97.81 72 TRP A CA 1
ATOM 555 C C . TRP A 1 72 ? -12.625 3.264 11.061 1.00 97.81 72 TRP A C 1
ATOM 557 O O . TRP A 1 72 ? -11.555 3.143 11.662 1.00 97.81 72 TRP A O 1
ATOM 567 N N . LEU A 1 73 ? -13.224 2.257 10.441 1.00 98.19 73 LEU A N 1
ATOM 568 C CA . LEU A 1 73 ? -12.617 0.954 10.221 1.00 98.19 73 LEU A CA 1
ATOM 569 C C . LEU A 1 73 ? -12.134 0.845 8.774 1.00 98.19 73 LEU A C 1
ATOM 571 O O . LEU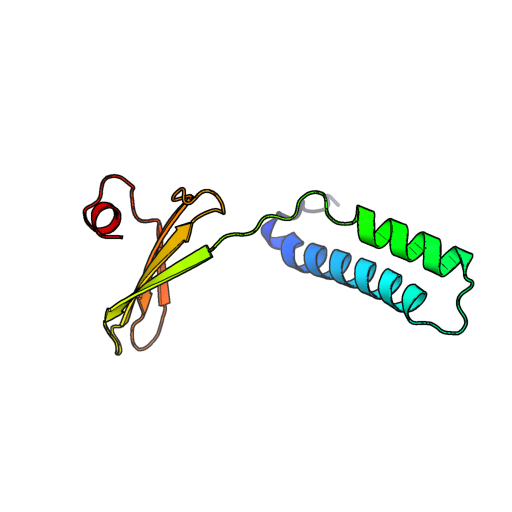 A 1 73 ? -12.815 1.304 7.855 1.00 98.19 73 LEU A O 1
ATOM 575 N N . GLU A 1 74 ? -10.984 0.209 8.574 1.00 98.19 74 GLU A N 1
ATOM 576 C CA . GLU A 1 74 ? -10.480 -0.222 7.269 1.00 98.19 74 GLU A CA 1
ATOM 577 C C . GLU A 1 74 ? -10.360 -1.742 7.253 1.00 98.19 74 GLU A C 1
ATOM 579 O O . GLU A 1 74 ? -9.498 -2.325 7.916 1.00 98.19 74 GLU A O 1
ATOM 584 N N . LEU A 1 75 ? -11.249 -2.380 6.498 1.00 97.25 75 LEU A N 1
ATOM 585 C CA . LEU A 1 75 ? -11.258 -3.816 6.272 1.00 97.25 75 LEU A CA 1
ATOM 586 C C . LEU A 1 75 ? -10.511 -4.121 4.974 1.00 97.25 75 LEU A C 1
ATOM 588 O O . LEU A 1 75 ? -10.880 -3.630 3.905 1.00 97.25 75 LEU A O 1
ATOM 592 N N . LYS A 1 76 ? -9.470 -4.946 5.063 1.00 97.06 76 LYS A N 1
ATOM 593 C CA . LYS A 1 76 ? -8.721 -5.452 3.914 1.00 97.06 76 LYS A CA 1
ATOM 594 C C . LYS A 1 76 ? -9.244 -6.834 3.544 1.00 97.06 76 LYS A C 1
ATOM 596 O O . LYS A 1 76 ? -9.142 -7.762 4.344 1.00 97.06 76 LYS A O 1
ATOM 601 N N . VAL A 1 77 ? -9.752 -6.951 2.324 1.00 96.38 77 VAL A N 1
ATOM 602 C CA . VAL A 1 77 ? -10.304 -8.184 1.757 1.00 96.38 77 VAL A CA 1
ATOM 603 C C . VAL A 1 77 ? -9.492 -8.564 0.524 1.00 96.38 77 VAL A C 1
ATOM 605 O O . VAL A 1 77 ? -9.130 -7.682 -0.263 1.00 96.38 77 VAL A O 1
ATOM 608 N N . ASP A 1 78 ? -9.175 -9.842 0.356 1.00 94.75 78 ASP A N 1
ATOM 609 C CA . ASP A 1 78 ? -8.553 -10.330 -0.876 1.00 94.75 78 ASP A CA 1
ATOM 610 C C . ASP A 1 78 ? -9.572 -10.507 -2.016 1.00 94.75 78 ASP A C 1
ATOM 612 O O . ASP A 1 78 ? -10.726 -10.071 -1.941 1.00 94.75 78 ASP A O 1
ATOM 616 N N . ASN A 1 79 ? -9.112 -11.089 -3.121 1.00 91.81 79 ASN A N 1
ATOM 617 C CA . ASN A 1 79 ? -9.933 -11.308 -4.306 1.00 91.81 79 ASN A CA 1
ATOM 618 C C . ASN A 1 79 ? -10.967 -12.431 -4.129 1.00 91.81 79 ASN A C 1
ATOM 620 O O . ASN A 1 79 ? -11.965 -12.431 -4.851 1.00 91.81 79 ASN A O 1
ATOM 624 N N . ASP A 1 80 ? -10.754 -13.344 -3.181 1.00 93.00 80 ASP A N 1
ATOM 625 C CA . ASP A 1 80 ? -11.662 -14.457 -2.884 1.00 93.00 80 ASP A CA 1
ATOM 626 C C . ASP A 1 80 ? -12.753 -14.053 -1.878 1.00 93.00 80 ASP A C 1
ATOM 628 O O . ASP A 1 80 ? -13.758 -14.747 -1.712 1.00 93.00 80 ASP A O 1
ATOM 632 N N . GLY A 1 81 ? -12.611 -12.869 -1.277 1.00 88.94 81 GLY A N 1
ATOM 633 C CA . GLY A 1 81 ? -13.554 -12.331 -0.305 1.00 88.94 81 GLY A CA 1
ATOM 634 C C . GLY A 1 81 ? -13.147 -12.598 1.141 1.00 88.94 81 GLY A C 1
ATOM 635 O O . GLY A 1 81 ? -13.919 -12.259 2.042 1.00 88.94 81 GLY A O 1
ATOM 636 N N . ASP A 1 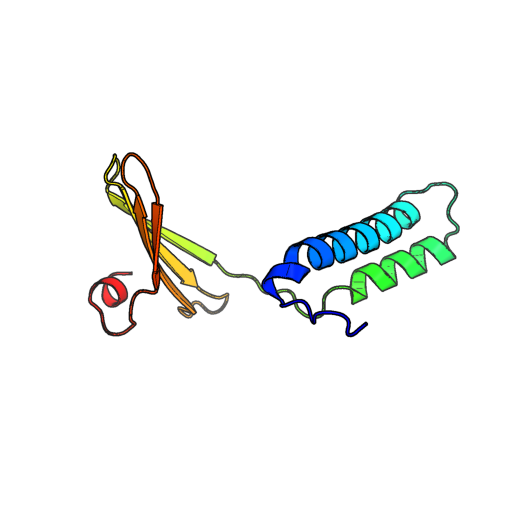82 ? -11.954 -13.144 1.377 1.00 92.81 82 ASP A N 1
ATOM 637 C CA . ASP A 1 82 ? -11.461 -13.446 2.712 1.00 92.81 82 ASP A CA 1
ATOM 638 C C . ASP A 1 82 ? -10.898 -12.194 3.394 1.00 92.81 82 ASP A C 1
ATOM 640 O O . ASP A 1 82 ? -10.217 -11.345 2.804 1.00 92.81 82 ASP A O 1
ATOM 644 N N . VAL A 1 83 ? -11.185 -12.072 4.691 1.00 92.75 83 VAL A N 1
ATOM 645 C CA . VAL A 1 83 ? -10.727 -10.947 5.508 1.00 92.75 83 VAL A CA 1
ATOM 646 C C . VAL A 1 83 ? -9.259 -11.142 5.885 1.00 92.75 83 VAL A C 1
ATOM 648 O O . VAL A 1 83 ? -8.916 -11.948 6.750 1.00 92.75 83 VAL A O 1
ATOM 651 N N . CYS A 1 84 ? -8.378 -10.339 5.289 1.00 93.56 84 CYS A N 1
ATOM 652 C CA . CYS A 1 84 ? -6.944 -10.343 5.586 1.00 93.56 84 CYS A CA 1
ATOM 653 C C . CYS A 1 84 ? -6.593 -9.528 6.842 1.00 93.56 84 CYS A C 1
ATOM 655 O O . CYS A 1 84 ? -5.533 -9.714 7.449 1.00 93.56 84 CYS A O 1
ATOM 657 N N . GLY A 1 85 ? -7.443 -8.574 7.220 1.00 95.75 85 GLY A N 1
ATOM 658 C CA . GLY A 1 85 ? -7.215 -7.735 8.388 1.00 95.75 85 GLY A CA 1
ATOM 659 C C . GLY A 1 85 ? -8.206 -6.590 8.518 1.00 95.75 85 GLY A C 1
ATOM 660 O O . GLY A 1 85 ? -8.811 -6.157 7.543 1.00 95.75 85 GLY A O 1
ATOM 661 N N . LEU A 1 86 ? -8.313 -6.086 9.742 1.00 97.81 86 LEU A N 1
ATOM 662 C CA . LEU A 1 86 ? -9.138 -4.947 10.108 1.00 97.81 86 LEU A CA 1
ATOM 663 C C . LEU A 1 86 ? -8.287 -3.970 10.918 1.00 97.81 86 LEU A C 1
ATOM 665 O O . LEU A 1 86 ? -7.613 -4.373 11.873 1.00 97.81 86 LEU A O 1
ATOM 669 N N . THR A 1 87 ? -8.323 -2.700 10.542 1.00 98.50 87 THR A N 1
ATOM 670 C CA . THR A 1 87 ? -7.622 -1.614 11.232 1.00 98.50 87 THR A CA 1
ATOM 671 C C . THR A 1 87 ? -8.643 -0.596 11.716 1.00 98.50 87 THR A C 1
ATOM 673 O O . THR A 1 87 ? -9.521 -0.188 10.962 1.00 98.50 87 THR A O 1
ATOM 676 N N . TYR A 1 88 ? -8.537 -0.185 12.975 1.00 98.31 88 TYR A N 1
ATOM 677 C CA . TYR A 1 88 ? -9.299 0.930 13.524 1.00 98.31 88 TYR A CA 1
ATOM 678 C C . TYR A 1 88 ? -8.433 2.183 13.496 1.00 98.31 88 TYR A C 1
ATOM 680 O O . TYR A 1 88 ? -7.271 2.146 13.912 1.00 98.31 88 TYR A O 1
ATOM 688 N N . HIS A 1 89 ? -9.008 3.276 13.011 1.00 98.00 89 HIS A N 1
ATOM 689 C CA . HIS A 1 89 ? -8.369 4.577 12.906 1.00 98.00 89 HIS A CA 1
ATOM 690 C C . HIS A 1 89 ? -9.096 5.560 13.809 1.00 98.00 89 HIS A C 1
ATOM 692 O O . HIS A 1 89 ? -10.324 5.630 13.794 1.00 98.00 89 HIS A O 1
ATOM 698 N N . TYR A 1 90 ? -8.321 6.347 14.545 1.00 97.56 90 TYR A N 1
ATOM 699 C CA . TYR A 1 90 ? -8.812 7.462 15.337 1.00 97.56 90 TYR A CA 1
ATOM 700 C C . TYR A 1 90 ? -8.027 8.715 14.963 1.00 97.56 90 TYR A C 1
ATOM 702 O O . TYR A 1 90 ? -6.798 8.685 14.881 1.00 97.56 90 TYR A O 1
ATOM 710 N N . GLN A 1 91 ? -8.744 9.802 14.712 1.00 96.06 91 GLN A N 1
ATOM 711 C CA . GLN A 1 91 ? -8.188 11.108 14.393 1.00 96.06 91 GLN A CA 1
ATOM 712 C C . GLN A 1 91 ? -8.870 12.159 15.261 1.00 96.06 91 GLN A C 1
ATOM 714 O O . GLN A 1 91 ? -10.10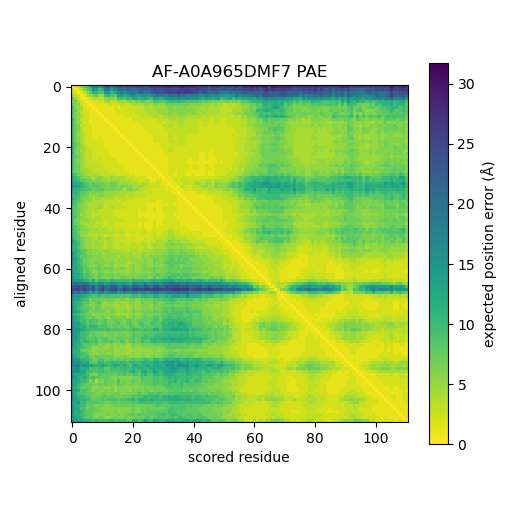1 12.243 15.285 1.00 96.06 91 GLN A O 1
ATOM 719 N N . ASP A 1 92 ? -8.078 12.987 15.929 1.00 94.12 92 ASP A N 1
ATOM 720 C CA . ASP A 1 92 ? -8.570 14.191 16.592 1.00 94.12 92 ASP A CA 1
ATOM 721 C C . ASP A 1 92 ? -8.205 15.452 15.780 1.00 94.12 92 ASP A C 1
ATOM 723 O O . ASP A 1 92 ? -7.929 15.386 14.581 1.00 94.12 92 ASP A O 1
ATOM 727 N N . TRP A 1 93 ? -8.269 16.635 16.394 1.00 90.62 93 TRP A N 1
ATOM 728 C CA . TRP A 1 93 ? -7.915 17.893 15.722 1.00 90.62 93 TRP A CA 1
ATOM 729 C C . TRP A 1 93 ? -6.411 18.089 15.465 1.00 90.62 93 TRP A C 1
ATOM 731 O O . TRP A 1 93 ? -6.051 19.033 14.757 1.00 90.62 93 TRP A O 1
ATOM 741 N N . PHE A 1 94 ? -5.541 17.262 16.041 1.00 93.88 94 PHE A N 1
ATOM 742 C CA . PHE A 1 94 ? -4.092 17.449 16.062 1.00 93.88 94 PHE A CA 1
ATOM 743 C C . PHE A 1 94 ? -3.332 16.282 15.436 1.00 93.88 94 PHE A C 1
ATOM 745 O O . PHE A 1 94 ? -2.340 16.525 14.743 1.00 93.88 94 PHE A O 1
ATOM 752 N N . ASP A 1 95 ? -3.765 15.043 15.670 1.00 96.00 95 ASP A N 1
ATOM 753 C CA . ASP A 1 95 ? -3.057 13.850 15.219 1.00 96.00 95 ASP A CA 1
ATOM 754 C C . ASP A 1 95 ? -3.970 12.706 14.748 1.00 96.00 95 ASP A C 1
ATOM 756 O O . ASP A 1 95 ? -5.196 12.810 14.639 1.00 96.00 95 ASP A O 1
ATOM 760 N N . HIS A 1 96 ? -3.316 11.615 14.351 1.00 96.00 96 HIS A N 1
ATOM 761 C CA . HIS A 1 96 ? -3.936 10.387 13.881 1.00 96.00 96 HIS A CA 1
ATOM 762 C C . HIS A 1 96 ? -3.160 9.187 14.417 1.00 96.00 96 HIS A C 1
ATOM 764 O O . HIS A 1 96 ? -1.927 9.169 14.416 1.00 9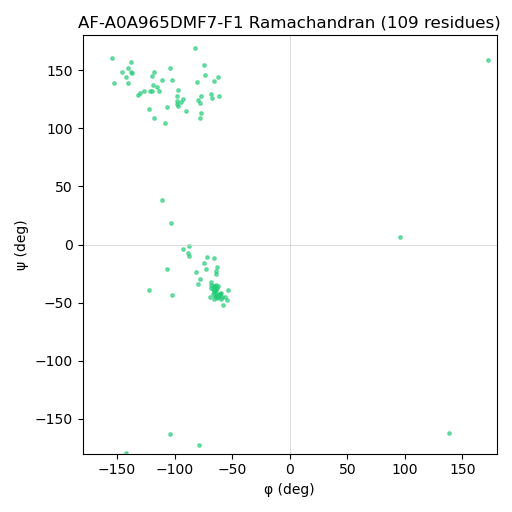6.00 96 HIS A O 1
ATOM 770 N N . ALA A 1 97 ? -3.898 8.163 14.834 1.00 97.81 97 ALA A N 1
ATOM 771 C CA . ALA A 1 97 ? -3.351 6.875 15.219 1.00 97.81 97 ALA A CA 1
ATOM 772 C C . ALA A 1 97 ? -4.207 5.734 14.663 1.00 97.81 97 ALA A C 1
ATOM 774 O O . ALA A 1 97 ? -5.399 5.881 14.376 1.00 97.81 97 ALA A O 1
ATOM 775 N N . GLN A 1 98 ? -3.589 4.561 14.536 1.00 98.00 98 GLN A N 1
ATOM 776 C CA . GLN A 1 98 ? -4.267 3.357 14.074 1.00 98.00 98 GLN A CA 1
ATOM 777 C C . GLN A 1 98 ? -3.808 2.119 14.839 1.00 98.00 98 GLN A C 1
ATOM 779 O O . GLN A 1 98 ? -2.665 2.036 15.296 1.00 98.00 98 GLN A O 1
ATOM 784 N N . ILE A 1 99 ? -4.699 1.138 14.945 1.00 98.00 99 ILE A N 1
ATOM 785 C CA . ILE A 1 99 ? -4.415 -0.144 15.587 1.00 98.00 99 ILE A CA 1
ATOM 786 C C . ILE A 1 99 ? -5.087 -1.290 14.833 1.00 98.00 99 ILE A C 1
ATOM 788 O O . ILE A 1 99 ? -6.206 -1.160 14.336 1.00 98.00 99 ILE A O 1
ATOM 792 N N . LYS A 1 100 ? -4.411 -2.441 14.770 1.00 98.06 100 LYS A N 1
ATOM 793 C CA . LYS A 1 100 ? -5.011 -3.674 14.256 1.00 98.06 100 LYS A CA 1
ATOM 794 C C . LYS A 1 100 ? -6.108 -4.144 15.212 1.00 98.06 100 LYS A C 1
ATOM 796 O O . LYS A 1 100 ? -5.849 -4.344 16.399 1.00 98.06 100 LYS A O 1
ATOM 801 N N . VAL A 1 101 ? -7.310 -4.357 14.689 1.00 97.81 101 VAL A N 1
ATOM 802 C CA . VAL A 1 101 ? -8.449 -4.858 15.460 1.00 97.81 101 VAL A CA 1
ATOM 803 C C . VAL A 1 101 ? -8.291 -6.372 15.674 1.00 97.81 101 VAL A C 1
ATOM 805 O O . VAL A 1 101 ? -8.059 -7.103 14.707 1.00 97.81 101 VAL A O 1
ATOM 808 N N . PRO A 1 102 ? -8.388 -6.874 16.919 1.00 96.50 102 PRO A N 1
ATOM 809 C CA . PRO A 1 102 ? -8.353 -8.307 17.196 1.00 96.50 102 PRO A CA 1
ATOM 810 C C . PRO A 1 102 ? -9.564 -9.043 16.611 1.00 96.50 102 PRO A C 1
ATOM 812 O O . PRO A 1 102 ? -10.695 -8.573 16.735 1.00 96.50 102 PRO A O 1
ATOM 815 N N . ALA A 1 103 ? -9.332 -10.242 16.068 1.00 95.06 103 ALA A N 1
ATOM 816 C CA . ALA A 1 103 ? -10.370 -11.068 15.441 1.00 95.06 103 ALA A CA 1
ATOM 817 C C . ALA A 1 103 ? -11.457 -11.585 16.402 1.00 95.06 103 ALA A C 1
ATOM 819 O O . ALA A 1 103 ? -12.467 -12.113 15.966 1.00 95.06 103 ALA A O 1
ATOM 820 N N . ASN A 1 104 ? -11.251 -11.452 17.713 1.00 95.94 104 ASN A N 1
ATOM 821 C CA . ASN A 1 104 ? -12.201 -11.844 18.754 1.00 95.94 104 ASN A CA 1
ATOM 822 C C . ASN A 1 104 ? -12.941 -10.645 19.376 1.00 95.94 104 ASN A C 1
ATOM 824 O O . ASN A 1 104 ? -13.421 -10.744 20.506 1.00 95.94 104 ASN A O 1
ATOM 828 N N . SER A 1 105 ? -12.958 -9.495 18.702 1.00 97.19 105 SER A N 1
ATOM 829 C CA . SER A 1 105 ? -13.613 -8.279 19.191 1.00 97.19 105 SER A CA 1
ATOM 830 C C . SER A 1 10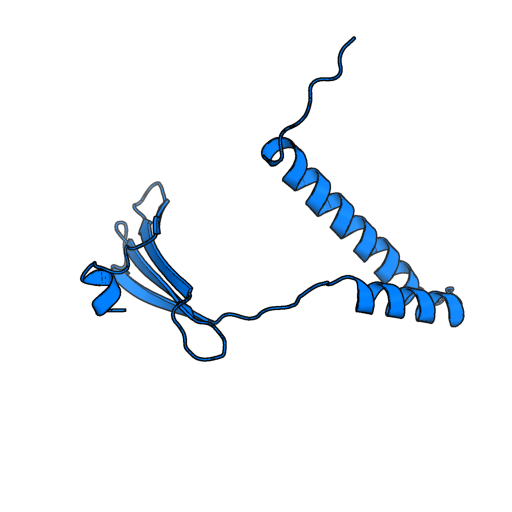5 ? -14.940 -8.028 18.477 1.00 97.19 105 SER A C 1
ATOM 832 O O . SER A 1 105 ? -15.087 -8.344 17.304 1.00 97.19 105 SER A O 1
ATOM 834 N N . TYR A 1 106 ? -15.879 -7.356 19.144 1.00 97.00 106 TYR A N 1
ATOM 835 C CA . TYR A 1 106 ? -17.160 -6.998 18.521 1.00 97.00 106 TYR A CA 1
ATOM 836 C C . TYR A 1 106 ? -17.027 -6.030 17.337 1.00 97.00 106 TYR A C 1
ATOM 838 O O . TYR A 1 106 ? -17.910 -5.982 16.489 1.00 97.00 106 TYR A O 1
ATOM 846 N N . LEU A 1 107 ? -15.933 -5.261 17.261 1.00 95.50 107 LEU A N 1
ATOM 847 C CA . LEU A 1 107 ? -15.636 -4.446 16.080 1.00 95.50 107 LEU A CA 1
ATOM 848 C C . LEU A 1 107 ? -15.293 -5.313 14.868 1.00 95.50 107 LEU A C 1
ATOM 850 O O . LEU A 1 107 ? -15.603 -4.922 13.750 1.00 95.50 107 LEU A O 1
ATOM 854 N N . TRP A 1 108 ? -14.673 -6.473 15.095 1.00 96.19 108 TRP A N 1
ATOM 855 C CA . TRP A 1 108 ? -14.429 -7.454 14.046 1.00 96.19 108 TRP A CA 1
ATOM 856 C C . TRP A 1 108 ? -15.727 -8.104 13.578 1.00 96.19 108 TRP A C 1
ATOM 858 O O . TRP A 1 108 ? -15.954 -8.182 12.382 1.00 96.19 108 TRP A O 1
ATOM 868 N N . ASP A 1 109 ? -16.600 -8.503 14.506 1.00 94.81 109 ASP A N 1
ATOM 869 C CA . ASP A 1 109 ? -17.891 -9.119 14.164 1.00 94.81 109 ASP A CA 1
ATOM 870 C C . ASP A 1 109 ? -18.836 -8.167 13.410 1.00 94.81 109 ASP A C 1
ATOM 872 O O . ASP A 1 109 ? -19.741 -8.610 12.704 1.00 94.81 109 ASP A O 1
ATOM 876 N N . TYR A 1 110 ? -18.665 -6.857 13.605 1.00 94.94 110 TYR A N 1
ATOM 877 C CA . TYR A 1 110 ? -19.462 -5.826 12.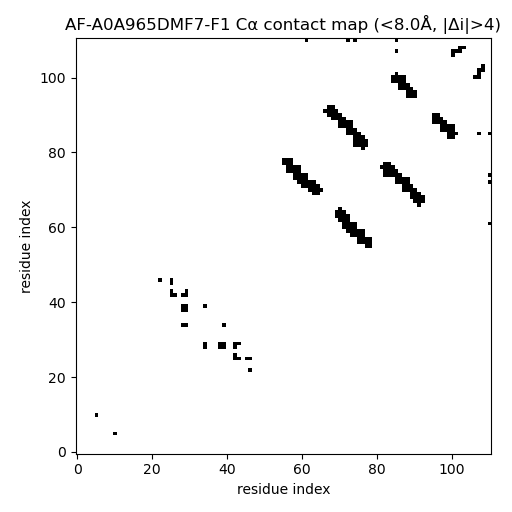945 1.00 94.94 110 TYR A CA 1
ATOM 878 C C . TYR A 1 110 ? -19.022 -5.539 11.500 1.00 94.94 110 TYR A C 1
ATOM 880 O O . TYR A 1 110 ? -19.870 -5.162 10.688 1.00 94.94 110 TYR A O 1
ATOM 888 N N . ALA A 1 111 ? -17.721 -5.640 11.211 1.00 89.69 111 ALA A N 1
ATOM 889 C CA . ALA A 1 111 ? -17.113 -5.222 9.945 1.00 89.69 111 ALA A CA 1
ATOM 890 C C . ALA A 1 111 ? -17.306 -6.252 8.824 1.00 89.69 111 ALA A C 1
ATOM 892 O O . ALA A 1 111 ? -17.554 -5.802 7.681 1.00 89.69 111 ALA A O 1
#

Radius of gyration: 21.96 Å; Cα contacts (8 Å, |Δi|>4): 129; chains: 1; bounding box: 57×32×51 Å

Solvent-accessible surface area (backbone atoms only — not comparable to full-atom values): 6698 Å² total; per-residue (Å²): 132,87,77,82,81,78,51,68,84,77,38,49,67,59,53,52,49,54,53,49,52,53,52,47,56,38,48,50,43,61,70,36,88,86,50,50,73,68,56,29,52,52,31,51,51,51,59,67,66,64,62,92,76,88,87,69,69,48,78,49,76,48,79,76,43,84,62,63,62,19,32,34,37,42,37,36,24,42,87,90,67,49,80,77,46,41,34,41,38,44,30,48,85,84,57,74,52,72,46,77,54,55,87,91,36,73,71,50,77,70,107

Sequence (111 aa):
METEKKTCADLVEQKMWDRSADLERINDIIGDDDSSDDDVENALSELNDYALEISSFRIIKILLSTGGPGDWLELKVDNDGDVCGLTYHYQDWFDHAQIKVPANSYLWDYA

Secondary structure (DSSP, 8-state):
-PPP---HHHHHHHHHHHHHHHHHHHHHHHH-TTS-HHHHHHHHHHHHTS-S-----EEEEEEEE-SSEEEEEEEEE-SSS-EEEEEEEEEESS-EEEEEPPTTSHHHHH-

Mean predicted aligned error: 6.02 Å